Protein AF-A0AAX3M178-F1 (afdb_monomer_lite)

Structure (mmCIF, N/CA/C/O backbone):
data_AF-A0AAX3M178-F1
#
_entry.id   AF-A0AAX3M178-F1
#
loop_
_atom_site.group_PDB
_atom_site.id
_atom_site.type_symbol
_atom_site.label_atom_id
_atom_site.label_alt_id
_atom_site.label_comp_id
_atom_site.label_asym_id
_atom_site.label_entity_id
_atom_site.label_seq_id
_atom_site.pdbx_PDB_ins_code
_atom_site.Cartn_x
_atom_site.Cartn_y
_atom_site.Cartn_z
_atom_site.occupancy
_atom_site.B_iso_or_equiv
_atom_site.auth_seq_id
_atom_site.auth_comp_id
_atom_site.auth_asym_id
_atom_site.auth_atom_id
_atom_site.pdbx_PDB_model_num
ATOM 1 N N . MET A 1 1 ? -7.649 -11.865 16.572 1.00 50.31 1 MET A N 1
ATOM 2 C CA . MET A 1 1 ? -7.482 -10.475 17.064 1.00 50.31 1 MET A CA 1
ATOM 3 C C . MET A 1 1 ? -7.813 -9.592 15.882 1.00 50.31 1 MET A C 1
ATOM 5 O O . MET A 1 1 ? -7.145 -9.738 14.874 1.00 50.31 1 MET A O 1
ATOM 9 N N . GLU A 1 2 ? -8.875 -8.794 15.949 1.00 63.41 2 GLU A N 1
ATOM 10 C CA . GLU A 1 2 ? -9.305 -7.977 14.807 1.00 63.41 2 GLU A CA 1
ATOM 11 C C . GLU A 1 2 ? -8.383 -6.759 14.682 1.00 63.41 2 GLU A C 1
ATOM 13 O O . GLU A 1 2 ? -8.205 -6.006 15.643 1.00 63.41 2 GLU A O 1
ATOM 18 N N . ILE A 1 3 ? -7.725 -6.616 13.533 1.00 77.69 3 ILE A N 1
ATOM 19 C CA . ILE A 1 3 ? -6.818 -5.500 13.263 1.00 77.69 3 ILE A CA 1
ATOM 20 C C . ILE A 1 3 ? -7.658 -4.380 12.673 1.00 77.69 3 ILE A C 1
ATOM 22 O O . ILE A 1 3 ? -8.210 -4.512 11.586 1.00 77.69 3 ILE A O 1
ATOM 26 N N . LEU A 1 4 ? -7.772 -3.281 13.414 1.00 82.88 4 LEU A N 1
ATOM 27 C CA . LEU A 1 4 ? -8.606 -2.154 13.023 1.00 82.88 4 LEU A CA 1
ATOM 28 C C . LEU A 1 4 ? -7.770 -1.089 12.309 1.00 82.88 4 LEU A C 1
ATOM 30 O O . LEU A 1 4 ? -6.825 -0.516 12.871 1.00 82.88 4 LEU A O 1
ATOM 34 N N . PHE A 1 5 ? -8.174 -0.812 11.076 1.00 91.31 5 PHE A N 1
ATOM 35 C CA . PHE A 1 5 ? -7.734 0.333 10.297 1.00 91.31 5 PHE A CA 1
ATOM 36 C C . PHE A 1 5 ? -8.781 1.437 10.437 1.00 91.31 5 PHE A C 1
ATOM 38 O O . PHE A 1 5 ? -9.986 1.202 10.350 1.00 91.31 5 PHE A O 1
ATOM 45 N N . SER A 1 6 ? -8.322 2.645 10.729 1.00 92.88 6 SER A N 1
ATOM 46 C CA . SER A 1 6 ? -9.164 3.834 10.750 1.00 92.88 6 SER A CA 1
ATOM 47 C C . SER A 1 6 ? -9.511 4.270 9.328 1.00 92.88 6 SER A C 1
ATOM 49 O O . SER A 1 6 ? -8.800 3.957 8.375 1.00 92.88 6 SER A O 1
ATOM 51 N N . THR A 1 7 ? -10.589 5.039 9.184 1.00 91.81 7 THR A N 1
ATOM 52 C CA . THR A 1 7 ? -10.996 5.594 7.887 1.00 91.81 7 THR A CA 1
ATOM 53 C C . THR A 1 7 ? -9.877 6.397 7.227 1.00 91.81 7 THR A C 1
ATOM 55 O O . THR A 1 7 ? -9.681 6.281 6.024 1.00 91.81 7 THR A O 1
ATOM 58 N N . ASP A 1 8 ? -9.121 7.165 8.012 1.00 92.38 8 ASP A N 1
ATOM 59 C CA . ASP A 1 8 ? -8.018 7.986 7.507 1.00 92.38 8 ASP A CA 1
ATOM 60 C C . ASP A 1 8 ? -6.853 7.124 6.997 1.00 92.38 8 ASP A C 1
ATOM 62 O O . ASP A 1 8 ? -6.242 7.455 5.987 1.00 92.38 8 ASP A O 1
ATOM 66 N N . GLU A 1 9 ? -6.559 6.004 7.664 1.00 93.00 9 GLU A N 1
ATOM 67 C CA . GLU A 1 9 ? -5.554 5.033 7.210 1.00 93.00 9 GLU A CA 1
ATOM 68 C C . GLU A 1 9 ? -5.977 4.345 5.906 1.00 93.00 9 GLU A C 1
ATOM 70 O O . GLU A 1 9 ? -5.158 4.151 5.013 1.00 93.00 9 GLU A O 1
ATOM 75 N N . ILE A 1 10 ? -7.262 4.007 5.778 1.00 93.25 10 ILE A N 1
ATOM 76 C CA . ILE A 1 10 ? -7.822 3.424 4.552 1.00 93.25 10 ILE A CA 1
ATOM 77 C C . ILE A 1 10 ? -7.793 4.444 3.408 1.00 93.25 10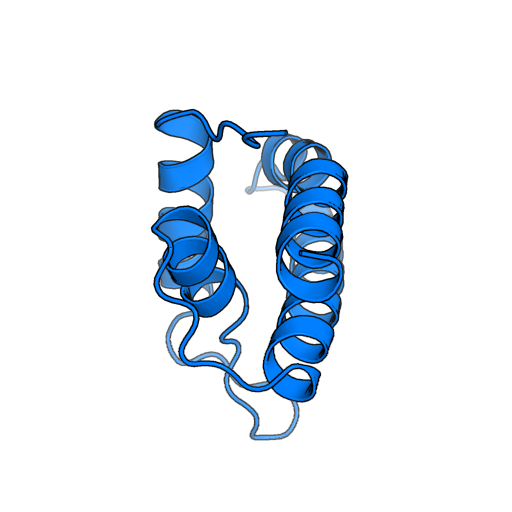 ILE A C 1
ATOM 79 O O . ILE A 1 10 ? -7.486 4.088 2.273 1.00 93.25 10 ILE A O 1
ATOM 83 N N . GLN A 1 11 ? -8.095 5.715 3.688 1.00 93.25 11 GLN A N 1
ATOM 84 C CA . GLN A 1 11 ? -8.018 6.768 2.679 1.00 93.25 11 GLN A CA 1
ATOM 85 C C . GLN A 1 11 ? -6.579 6.965 2.190 1.00 93.25 11 GLN A C 1
ATOM 87 O O . GLN A 1 11 ? -6.369 7.054 0.989 1.00 93.25 11 GLN A O 1
ATOM 92 N N . GLU A 1 12 ? -5.592 6.932 3.088 1.00 92.62 12 GLU A N 1
ATOM 93 C CA . GLU A 1 12 ? -4.175 7.034 2.720 1.00 92.62 12 GLU A CA 1
ATOM 94 C C . GLU A 1 12 ? -3.747 5.930 1.735 1.00 92.62 12 GLU A C 1
ATOM 96 O O . GLU A 1 12 ? -3.059 6.198 0.752 1.00 92.62 12 GLU A O 1
ATOM 101 N N . LEU A 1 13 ? -4.187 4.686 1.966 1.00 93.88 13 LEU A N 1
ATOM 102 C CA . LEU A 1 13 ? -3.921 3.567 1.055 1.00 93.88 13 LEU A CA 1
ATOM 103 C C . LEU A 1 13 ? -4.548 3.795 -0.326 1.00 93.88 13 LEU A C 1
ATOM 105 O O . LEU A 1 13 ? -3.930 3.465 -1.336 1.00 93.88 13 LEU A O 1
ATOM 109 N N . LYS A 1 14 ? -5.748 4.383 -0.381 1.00 93.31 14 LYS A N 1
ATOM 110 C CA . LYS A 1 14 ? -6.433 4.712 -1.640 1.00 93.31 14 LYS A CA 1
ATOM 111 C C . LYS A 1 14 ? -5.742 5.843 -2.387 1.00 93.31 14 LYS A C 1
ATOM 113 O O . LYS A 1 14 ? -5.514 5.708 -3.583 1.00 93.31 14 LYS A O 1
ATOM 118 N N . ASP A 1 15 ? -5.339 6.893 -1.684 1.00 92.25 15 ASP A N 1
ATOM 119 C CA . ASP A 1 15 ? -4.587 8.001 -2.273 1.00 92.25 15 ASP A CA 1
ATOM 120 C C . ASP A 1 15 ? -3.258 7.487 -2.859 1.00 92.25 15 ASP A C 1
ATOM 122 O O . ASP A 1 15 ? -2.870 7.846 -3.970 1.00 92.25 15 ASP A O 1
ATOM 126 N N . CYS A 1 16 ? -2.584 6.565 -2.164 1.00 93.25 16 CYS A N 1
ATOM 127 C CA . CYS A 1 16 ? -1.376 5.927 -2.682 1.00 93.25 16 CYS A CA 1
ATOM 128 C C . CYS A 1 16 ? -1.657 4.985 -3.856 1.00 93.25 16 CYS A C 1
ATOM 130 O O . CYS A 1 16 ? -0.883 4.959 -4.807 1.00 93.25 16 CYS A O 1
ATOM 132 N N . ARG A 1 17 ? -2.768 4.245 -3.845 1.00 94.00 17 ARG A N 1
ATOM 133 C CA . ARG A 1 17 ? -3.189 3.450 -5.005 1.00 94.00 17 ARG A CA 1
ATOM 134 C C . ARG A 1 17 ? -3.318 4.326 -6.252 1.00 94.00 17 ARG A C 1
ATOM 136 O O . ARG A 1 17 ? -2.834 3.929 -7.302 1.00 94.00 17 ARG A O 1
ATOM 143 N N . GLU A 1 18 ? -3.923 5.507 -6.131 1.00 92.75 18 GLU A N 1
ATOM 144 C CA . GLU A 1 18 ? -4.046 6.464 -7.239 1.00 92.75 18 GLU A CA 1
ATOM 145 C C . GLU A 1 18 ? -2.677 6.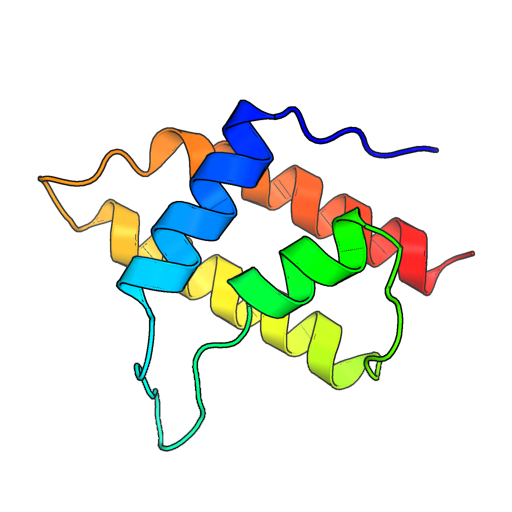993 -7.700 1.00 92.75 18 GLU A C 1
ATOM 147 O O . GLU A 1 18 ? -2.432 7.122 -8.896 1.00 92.75 18 GLU A O 1
ATOM 152 N N . LEU A 1 19 ? -1.744 7.250 -6.776 1.00 90.69 19 LEU A N 1
ATOM 153 C CA . LEU A 1 19 ? -0.385 7.696 -7.122 1.00 90.69 19 LEU A CA 1
ATOM 154 C C . LEU A 1 19 ? 0.423 6.652 -7.907 1.00 90.69 19 LEU A C 1
ATOM 156 O O . LEU A 1 19 ? 1.275 7.024 -8.715 1.00 90.69 19 LEU A O 1
ATOM 160 N N . PHE A 1 20 ? 0.178 5.368 -7.649 1.00 91.75 20 PHE A N 1
ATOM 161 C CA . PHE A 1 20 ? 0.863 4.246 -8.293 1.00 91.75 20 PHE A CA 1
ATOM 162 C C . PHE A 1 20 ? 0.027 3.603 -9.410 1.00 91.75 20 PHE A C 1
ATOM 164 O O . PHE A 1 20 ? 0.433 2.577 -9.957 1.00 91.75 20 PHE A O 1
ATOM 171 N N . GLU A 1 21 ? -1.111 4.202 -9.775 1.00 90.94 21 GLU A N 1
ATOM 172 C CA . GLU A 1 21 ? -1.952 3.730 -10.875 1.00 90.94 21 GLU A CA 1
ATOM 173 C C . GLU A 1 21 ? -1.132 3.657 -12.174 1.00 90.94 21 GLU A C 1
ATOM 175 O O . GLU A 1 21 ? -0.318 4.535 -12.473 1.00 90.94 21 GLU A O 1
ATOM 180 N N . ASP A 1 22 ? -1.297 2.563 -12.922 1.00 90.62 22 ASP A N 1
ATOM 181 C CA . ASP A 1 22 ? -0.541 2.238 -14.139 1.00 90.62 22 ASP A CA 1
ATOM 182 C C . ASP A 1 22 ? 0.992 2.113 -13.966 1.00 90.62 22 ASP A C 1
ATOM 184 O O . ASP A 1 22 ? 1.716 1.887 -14.947 1.00 90.62 22 ASP A O 1
ATOM 188 N N . MET A 1 23 ? 1.523 2.217 -12.740 1.00 91.94 23 MET A N 1
ATOM 189 C CA . MET A 1 23 ? 2.953 2.077 -12.487 1.00 91.94 23 MET A CA 1
ATOM 190 C C . MET A 1 23 ? 3.382 0.613 -12.575 1.00 91.94 23 MET A C 1
ATOM 192 O O . MET A 1 23 ? 2.756 -0.296 -12.025 1.00 91.94 23 MET A O 1
ATOM 196 N N . LYS A 1 24 ? 4.514 0.391 -13.248 1.00 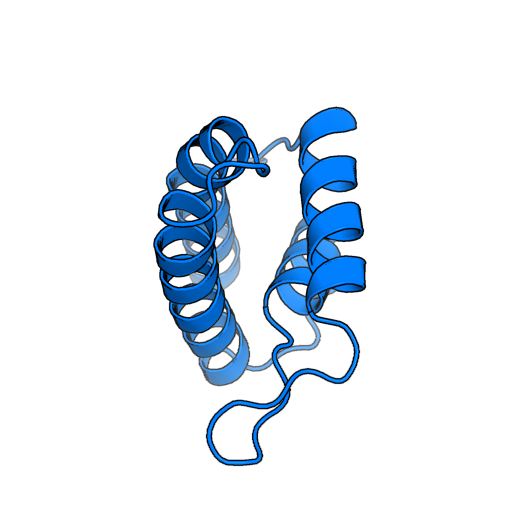90.31 24 LYS A N 1
ATOM 197 C CA . LYS A 1 24 ? 5.144 -0.922 -13.369 1.00 90.31 24 LYS A CA 1
ATOM 198 C C . LYS A 1 24 ? 6.603 -0.876 -12.958 1.00 90.31 24 LYS A C 1
ATOM 200 O O . LYS A 1 24 ? 7.322 0.058 -13.309 1.00 90.31 24 LYS A O 1
ATOM 205 N N . VAL A 1 25 ? 7.041 -1.925 -12.278 1.00 83.50 25 VAL A N 1
ATOM 206 C CA . VAL A 1 25 ? 8.445 -2.199 -11.968 1.00 83.50 25 VAL A CA 1
ATOM 207 C C . VAL A 1 25 ? 8.783 -3.536 -12.611 1.00 83.50 25 VAL A C 1
ATOM 209 O O . VAL A 1 25 ? 8.119 -4.530 -12.341 1.00 83.50 25 VAL A O 1
ATOM 212 N N . ASP A 1 26 ? 9.766 -3.550 -13.513 1.00 86.88 26 ASP A N 1
ATOM 213 C CA . ASP A 1 26 ? 10.148 -4.744 -14.283 1.00 86.88 26 ASP A CA 1
ATOM 214 C C . ASP A 1 26 ? 8.955 -5.433 -14.986 1.00 86.88 26 ASP A C 1
ATOM 216 O O . ASP A 1 26 ? 8.795 -6.650 -14.937 1.00 86.88 26 ASP A O 1
ATOM 220 N N . ASP A 1 27 ? 8.098 -4.632 -15.634 1.00 88.25 27 ASP A N 1
ATOM 221 C CA . ASP A 1 27 ? 6.844 -5.039 -16.301 1.00 88.25 27 ASP A CA 1
ATOM 222 C C . ASP A 1 27 ? 5.747 -5.615 -15.380 1.00 88.25 27 ASP A C 1
ATOM 224 O O . ASP A 1 27 ? 4.675 -5.994 -15.864 1.00 88.25 27 ASP A O 1
ATOM 228 N N . ILE A 1 28 ? 5.960 -5.608 -14.063 1.00 86.38 28 ILE A N 1
ATOM 229 C CA . ILE A 1 28 ? 4.986 -6.033 -13.054 1.00 86.38 28 ILE A CA 1
ATOM 230 C C . ILE A 1 28 ? 4.276 -4.805 -12.487 1.00 86.38 28 ILE A C 1
ATOM 232 O O . ILE A 1 28 ? 4.914 -3.830 -12.094 1.00 86.38 28 ILE A O 1
ATOM 236 N N . GLU A 1 29 ? 2.949 -4.850 -12.452 1.00 91.56 29 GLU A N 1
ATOM 237 C CA . GLU A 1 29 ? 2.111 -3.785 -11.900 1.00 91.56 29 GLU A CA 1
ATOM 238 C C . GLU A 1 29 ? 2.262 -3.674 -10.377 1.00 91.56 29 GLU A C 1
ATOM 240 O O . GLU A 1 29 ? 2.370 -4.678 -9.661 1.00 91.56 29 GLU A O 1
ATOM 245 N N . VAL A 1 30 ? 2.285 -2.439 -9.878 1.00 93.25 30 VAL A N 1
ATOM 246 C CA . VAL A 1 30 ? 2.278 -2.174 -8.437 1.00 93.25 30 VAL A CA 1
ATOM 247 C C . VAL A 1 30 ? 0.852 -2.358 -7.925 1.00 93.25 30 VAL A C 1
ATOM 249 O O . VAL A 1 30 ? -0.013 -1.523 -8.156 1.00 93.25 30 VAL A O 1
ATOM 252 N N . THR A 1 31 ? 0.603 -3.463 -7.225 1.00 93.81 31 THR A N 1
ATOM 253 C CA . THR A 1 31 ? -0.750 -3.873 -6.792 1.00 93.81 31 THR A CA 1
ATOM 254 C C . THR A 1 31 ? -0.900 -3.917 -5.274 1.00 93.81 31 THR A C 1
ATOM 256 O O . THR A 1 31 ? -1.980 -4.203 -4.759 1.00 93.81 31 THR A O 1
ATOM 259 N N . CYS A 1 32 ? 0.161 -3.590 -4.529 1.00 95.38 32 CYS A N 1
ATOM 260 C CA . CYS A 1 32 ? 0.185 -3.708 -3.075 1.00 95.38 32 CYS A CA 1
ATOM 261 C C . CYS A 1 32 ? -0.945 -2.958 -2.363 1.00 95.38 32 CYS A C 1
ATOM 263 O O . CYS A 1 32 ? -1.573 -3.524 -1.474 1.00 95.38 32 CYS A O 1
ATOM 265 N N . PHE A 1 33 ? -1.241 -1.720 -2.763 1.00 95.38 33 PHE A N 1
ATOM 266 C CA . PHE A 1 33 ? -2.288 -0.916 -2.128 1.00 95.38 33 PHE A CA 1
ATOM 267 C C . PHE A 1 33 ? -3.691 -1.493 -2.354 1.00 95.38 33 PHE A C 1
ATOM 269 O O . PHE A 1 33 ? -4.505 -1.470 -1.436 1.00 95.38 33 PHE A O 1
ATOM 276 N N . GLU A 1 34 ? -3.962 -2.047 -3.541 1.00 94.06 34 GLU A N 1
ATOM 277 C CA . GLU A 1 34 ? -5.227 -2.731 -3.834 1.00 94.06 34 GLU A CA 1
ATOM 278 C C . GLU A 1 34 ? -5.365 -4.011 -3.014 1.00 94.06 34 GLU A C 1
ATOM 280 O O . GLU A 1 34 ? -6.363 -4.181 -2.319 1.00 94.06 34 GLU A O 1
ATOM 285 N N . ILE A 1 35 ? -4.335 -4.861 -3.028 1.00 94.56 35 ILE A N 1
ATOM 286 C CA . ILE A 1 35 ? -4.349 -6.125 -2.289 1.00 94.56 35 ILE A CA 1
ATOM 287 C C . ILE A 1 35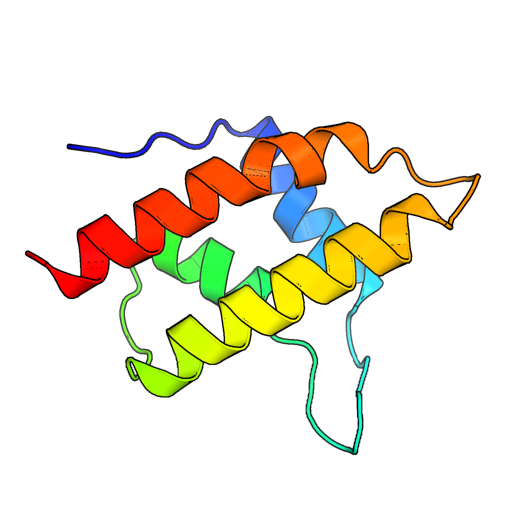 ? -4.530 -5.855 -0.791 1.00 94.56 35 ILE A C 1
ATOM 289 O O . ILE A 1 35 ? -5.363 -6.487 -0.151 1.00 94.56 35 ILE A O 1
ATOM 293 N N . ILE A 1 36 ? -3.806 -4.890 -0.216 1.00 94.44 36 ILE A N 1
ATOM 294 C CA . ILE A 1 36 ? -3.940 -4.542 1.206 1.00 94.44 36 ILE A CA 1
ATOM 295 C C . ILE A 1 36 ? -5.352 -4.031 1.523 1.00 94.44 36 ILE A C 1
ATOM 297 O O . ILE A 1 36 ? -5.917 -4.452 2.531 1.00 94.44 36 ILE A O 1
ATOM 301 N N . ASP A 1 37 ? -5.934 -3.160 0.690 1.00 93.62 37 ASP A N 1
ATOM 302 C CA . ASP A 1 37 ? -7.307 -2.668 0.883 1.00 93.62 37 ASP A CA 1
ATOM 303 C C . ASP A 1 37 ? -8.318 -3.824 0.847 1.00 93.62 37 ASP A C 1
ATOM 305 O O . ASP A 1 37 ? -9.171 -3.927 1.729 1.00 93.62 37 ASP A O 1
ATOM 309 N N . ASP A 1 38 ? -8.183 -4.754 -0.098 1.00 93.25 38 ASP A N 1
ATOM 310 C CA . ASP A 1 38 ? -9.048 -5.932 -0.186 1.00 93.25 38 ASP A CA 1
ATOM 311 C C . ASP A 1 38 ? -8.922 -6.846 1.040 1.00 93.25 38 ASP A C 1
ATOM 313 O O . ASP A 1 38 ? -9.936 -7.268 1.607 1.00 93.25 38 ASP A O 1
ATOM 317 N N . LEU A 1 39 ? -7.699 -7.085 1.524 1.00 92.00 39 LEU A N 1
ATOM 318 C CA . LEU A 1 39 ? -7.468 -7.865 2.741 1.00 92.00 39 LEU A CA 1
ATOM 319 C C . LEU A 1 39 ? -8.074 -7.196 3.984 1.00 92.00 39 LEU A C 1
ATOM 321 O O . LEU A 1 39 ? -8.650 -7.886 4.827 1.00 92.00 39 LEU A O 1
ATOM 325 N N . ILE A 1 40 ? -8.000 -5.864 4.098 1.00 91.69 40 ILE A N 1
ATOM 326 C CA . ILE A 1 40 ? -8.641 -5.103 5.188 1.00 91.69 40 ILE A CA 1
ATOM 327 C C . ILE A 1 40 ? -10.161 -5.313 5.180 1.00 91.69 40 ILE A C 1
ATOM 329 O O . ILE A 1 40 ? -10.778 -5.410 6.242 1.00 91.69 40 ILE A O 1
ATOM 333 N N . HIS A 1 41 ? -10.764 -5.418 3.995 1.00 90.50 41 HIS A N 1
ATOM 334 C CA . HIS A 1 41 ? -12.202 -5.634 3.827 1.00 90.50 41 HIS A CA 1
ATOM 335 C C . HIS A 1 41 ? -12.613 -7.118 3.838 1.00 90.50 41 HIS A C 1
ATOM 337 O O . HIS A 1 41 ? -13.794 -7.425 3.664 1.00 90.50 41 HIS A O 1
ATOM 343 N N . GLY A 1 42 ? -11.675 -8.039 4.090 1.00 86.38 42 GLY A N 1
ATOM 344 C CA . GLY A 1 42 ? -11.939 -9.477 4.174 1.00 86.38 42 GLY A CA 1
ATOM 345 C C . GLY A 1 42 ? -12.110 -10.174 2.820 1.00 86.38 42 GLY A C 1
ATOM 346 O O . GLY A 1 42 ? -12.605 -11.301 2.774 1.00 86.38 42 GLY A O 1
ATOM 347 N N . ASN A 1 43 ? -11.703 -9.530 1.724 1.00 85.38 43 ASN A N 1
ATOM 348 C CA . ASN A 1 43 ? -11.670 -10.119 0.387 1.00 85.38 43 ASN A CA 1
ATOM 349 C C . ASN A 1 43 ? -10.376 -10.930 0.203 1.00 85.38 43 ASN A C 1
ATOM 351 O O . ASN A 1 43 ? -9.453 -10.511 -0.491 1.00 85.38 43 ASN A O 1
ATOM 355 N N . ASP A 1 44 ? -10.298 -12.107 0.821 1.00 76.81 44 ASP A N 1
ATOM 356 C CA . ASP A 1 44 ? -9.124 -12.983 0.703 1.00 76.81 44 ASP A CA 1
ATOM 357 C C . ASP A 1 44 ? -9.236 -13.917 -0.514 1.00 76.81 44 ASP A C 1
ATOM 359 O O . ASP A 1 44 ? -9.567 -15.100 -0.412 1.00 76.81 44 ASP A O 1
ATOM 363 N N . ILE A 1 45 ? -9.049 -13.345 -1.705 1.00 87.19 45 ILE A N 1
ATOM 364 C CA . ILE A 1 45 ? -9.075 -14.078 -2.985 1.00 87.19 45 ILE A CA 1
ATOM 365 C C . ILE A 1 45 ? -7.673 -14.389 -3.528 1.00 87.19 45 ILE A C 1
ATOM 367 O O . ILE A 1 45 ? -7.543 -15.033 -4.573 1.00 87.19 45 ILE A O 1
ATOM 371 N N . TYR A 1 46 ? -6.637 -13.918 -2.837 1.00 90.00 46 TYR A N 1
ATOM 372 C CA . TYR A 1 46 ? -5.253 -13.932 -3.296 1.00 90.00 46 TYR A CA 1
ATOM 373 C C . TYR A 1 46 ? -4.517 -15.180 -2.815 1.00 90.00 46 TYR A C 1
ATOM 375 O O . TYR A 1 46 ? -4.832 -15.750 -1.770 1.00 90.00 46 TYR A O 1
ATOM 383 N N . GLN A 1 47 ? -3.522 -15.639 -3.580 1.00 90.81 47 GLN A N 1
ATOM 384 C CA . GLN A 1 47 ? -2.639 -16.687 -3.077 1.00 90.81 47 GLN A CA 1
ATOM 385 C C . GLN A 1 47 ? -1.658 -16.094 -2.066 1.00 90.81 47 GLN A C 1
ATOM 387 O O . GLN A 1 47 ? -1.362 -14.898 -2.063 1.00 90.81 47 GLN A O 1
ATOM 392 N N . ARG A 1 48 ? -1.110 -16.950 -1.202 1.00 89.19 48 ARG A N 1
ATOM 393 C CA . ARG A 1 48 ? -0.146 -16.531 -0.179 1.00 89.19 48 ARG A CA 1
ATOM 394 C C . ARG A 1 48 ? 1.051 -15.801 -0.785 1.00 89.19 48 ARG A C 1
ATOM 396 O O . ARG A 1 48 ? 1.545 -14.843 -0.202 1.00 89.19 48 ARG A O 1
ATOM 403 N N . GLU A 1 49 ? 1.532 -16.276 -1.923 1.00 91.00 49 GLU A N 1
ATOM 404 C CA . GLU A 1 49 ? 2.667 -15.694 -2.629 1.00 91.00 49 GLU A CA 1
ATOM 405 C C . GLU A 1 49 ? 2.361 -14.262 -3.090 1.00 91.00 49 GLU A C 1
ATOM 407 O O . GLU A 1 49 ? 3.210 -13.390 -2.922 1.00 91.00 49 GLU A O 1
ATOM 412 N N . ASP A 1 50 ? 1.141 -14.005 -3.574 1.00 91.25 50 ASP A N 1
ATOM 413 C CA . ASP A 1 50 ? 0.695 -12.673 -4.003 1.00 91.25 50 ASP A CA 1
ATOM 414 C C . ASP A 1 50 ? 0.633 -11.707 -2.814 1.00 91.25 50 ASP A C 1
ATOM 416 O O . ASP A 1 50 ? 1.067 -10.563 -2.907 1.00 91.25 50 ASP A O 1
ATOM 420 N N . ILE A 1 51 ? 0.151 -12.186 -1.665 1.00 91.69 51 ILE A N 1
ATOM 421 C CA . ILE A 1 51 ? 0.048 -11.406 -0.427 1.00 91.69 51 ILE A CA 1
ATOM 422 C C . ILE A 1 51 ? 1.435 -11.050 0.127 1.00 91.69 51 ILE A C 1
ATOM 424 O O . ILE A 1 51 ? 1.680 -9.915 0.542 1.00 91.69 51 ILE A O 1
ATOM 428 N N . VAL A 1 52 ? 2.362 -12.013 0.133 1.00 92.44 52 VAL A N 1
ATOM 429 C CA . VAL A 1 52 ? 3.752 -11.774 0.550 1.00 92.44 52 VAL A CA 1
ATOM 430 C C . VAL A 1 52 ? 4.420 -10.775 -0.390 1.00 92.44 52 VAL A C 1
ATOM 432 O O . VAL A 1 52 ? 5.063 -9.838 0.075 1.00 92.44 52 VAL A O 1
ATOM 435 N N . TYR A 1 53 ? 4.222 -10.930 -1.697 1.00 92.94 53 TYR A N 1
ATOM 436 C CA . TYR A 1 53 ? 4.775 -10.013 -2.683 1.00 92.94 53 TYR A CA 1
ATOM 437 C C . TYR A 1 53 ? 4.177 -8.600 -2.572 1.00 92.94 53 TYR A C 1
ATOM 439 O O . TYR A 1 53 ? 4.907 -7.613 -2.640 1.00 92.94 53 TYR A O 1
ATOM 447 N N . ALA A 1 54 ? 2.872 -8.481 -2.309 1.00 93.75 54 ALA A N 1
ATOM 448 C CA . ALA A 1 54 ? 2.214 -7.205 -2.034 1.00 93.75 54 ALA A CA 1
ATOM 449 C C . ALA A 1 54 ? 2.833 -6.491 -0.825 1.00 93.75 54 ALA A C 1
ATOM 451 O O . ALA A 1 54 ? 3.020 -5.276 -0.846 1.00 93.75 54 ALA A O 1
ATOM 452 N N . TYR A 1 55 ? 3.202 -7.232 0.220 1.00 94.88 55 TYR A N 1
ATOM 453 C CA . TYR A 1 55 ? 3.890 -6.659 1.374 1.00 94.88 55 TYR A CA 1
ATOM 454 C C . TYR A 1 55 ? 5.284 -6.132 1.033 1.00 94.88 55 TYR A C 1
ATOM 456 O O . TYR A 1 55 ? 5.628 -5.026 1.443 1.00 94.88 55 TYR A O 1
ATOM 464 N N . GLU A 1 56 ? 6.064 -6.882 0.252 1.00 94.25 56 GLU A N 1
ATOM 465 C CA . GLU A 1 56 ? 7.383 -6.440 -0.219 1.00 94.25 56 GLU A CA 1
ATOM 466 C C . GLU A 1 56 ? 7.267 -5.174 -1.082 1.00 94.25 56 GLU A C 1
ATOM 468 O O . GLU A 1 56 ? 8.007 -4.208 -0.886 1.00 94.25 56 GLU A O 1
ATOM 473 N N . GLN A 1 57 ? 6.295 -5.139 -2.000 1.00 94.94 57 GLN A N 1
ATOM 474 C CA . GLN A 1 57 ? 5.983 -3.949 -2.793 1.00 94.94 57 GLN A CA 1
ATOM 475 C C . GLN A 1 57 ? 5.567 -2.763 -1.911 1.00 94.94 57 GLN A C 1
ATOM 477 O O . GLN A 1 57 ? 5.976 -1.635 -2.179 1.00 94.94 57 GLN A O 1
ATOM 482 N N . PHE A 1 58 ? 4.776 -2.993 -0.861 1.00 95.75 58 PHE A N 1
ATOM 483 C CA . PHE A 1 58 ? 4.379 -1.946 0.079 1.00 95.75 58 PHE A CA 1
ATOM 484 C C . PHE A 1 58 ? 5.583 -1.393 0.848 1.00 95.75 58 PHE A C 1
ATOM 486 O O . PHE A 1 58 ? 5.744 -0.178 0.907 1.00 95.75 58 PHE A O 1
ATOM 493 N N . GLU A 1 59 ? 6.472 -2.250 1.3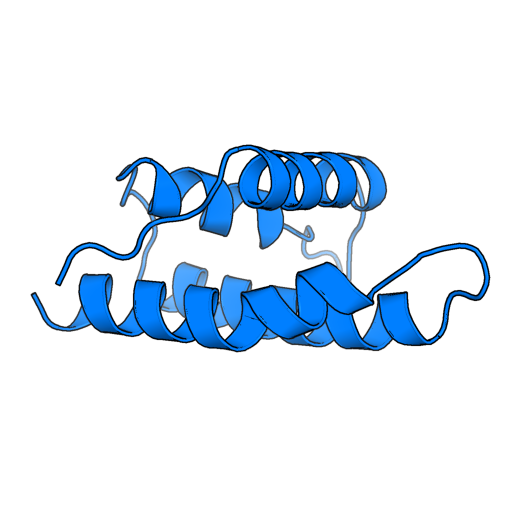62 1.00 95.38 59 GLU A N 1
ATOM 494 C CA . GLU A 1 59 ? 7.726 -1.826 2.004 1.00 95.38 59 GLU A CA 1
ATOM 495 C C . GLU A 1 59 ? 8.562 -0.935 1.078 1.00 95.38 59 GLU A C 1
ATOM 497 O O . GLU A 1 59 ? 8.972 0.157 1.473 1.00 95.38 59 GLU A O 1
ATOM 502 N N . LEU A 1 60 ? 8.745 -1.351 -0.177 1.00 93.75 60 LEU A N 1
ATOM 503 C CA . LEU A 1 60 ? 9.465 -0.565 -1.179 1.00 93.75 60 LEU A CA 1
ATOM 504 C C . LEU A 1 60 ? 8.778 0.767 -1.500 1.00 93.75 60 LEU A C 1
ATOM 506 O O . LEU A 1 60 ? 9.459 1.781 -1.640 1.00 93.75 60 LEU A O 1
ATOM 510 N N . ALA A 1 61 ? 7.449 0.780 -1.609 1.00 93.00 61 ALA A N 1
ATOM 511 C CA . ALA A 1 61 ? 6.692 1.998 -1.868 1.00 93.00 61 ALA A CA 1
ATOM 512 C C . ALA A 1 61 ? 6.830 2.998 -0.713 1.00 93.00 61 ALA A C 1
ATOM 514 O O . ALA A 1 61 ? 7.063 4.179 -0.963 1.00 93.00 61 ALA A O 1
ATOM 515 N N . VAL A 1 62 ? 6.759 2.541 0.544 1.00 93.81 62 VAL A N 1
ATOM 516 C CA . VAL A 1 62 ? 6.983 3.412 1.708 1.00 93.81 62 VAL A CA 1
ATOM 517 C C . VAL A 1 62 ? 8.398 3.986 1.694 1.00 93.81 62 VAL A C 1
ATOM 519 O O . VAL A 1 62 ? 8.557 5.187 1.900 1.00 93.81 62 VAL A O 1
ATOM 522 N N . GLU A 1 63 ? 9.419 3.171 1.415 1.00 93.25 63 GLU A N 1
ATOM 523 C CA . GLU A 1 63 ? 10.799 3.662 1.302 1.00 93.25 63 GLU A CA 1
ATOM 524 C C . GLU A 1 63 ? 10.962 4.691 0.176 1.00 93.25 63 GLU A C 1
ATOM 526 O O . GLU A 1 63 ? 11.590 5.724 0.379 1.00 93.25 63 GLU A O 1
ATOM 531 N N . LEU A 1 64 ? 10.345 4.463 -0.984 1.00 91.00 64 LEU A N 1
ATOM 532 C CA . LEU A 1 64 ? 10.399 5.401 -2.103 1.00 91.00 64 LEU A CA 1
ATOM 533 C C . LEU A 1 64 ? 9.709 6.732 -1.777 1.00 91.00 64 LEU A C 1
ATOM 535 O O . LEU A 1 64 ? 10.220 7.794 -2.123 1.00 91.00 64 LEU A O 1
ATOM 539 N N . LEU A 1 65 ? 8.560 6.684 -1.105 1.00 91.06 65 LEU A N 1
ATOM 540 C CA . LEU A 1 65 ? 7.782 7.871 -0.755 1.00 91.06 65 LEU A CA 1
ATOM 541 C C . LEU A 1 65 ? 8.447 8.723 0.335 1.00 91.06 65 LEU A C 1
ATOM 543 O O . LEU A 1 65 ? 8.239 9.933 0.345 1.00 91.06 65 LEU A O 1
ATOM 547 N N . LYS A 1 66 ? 9.283 8.137 1.204 1.00 91.19 66 LYS A N 1
ATOM 548 C CA . LYS A 1 66 ? 10.093 8.887 2.188 1.00 91.19 66 LYS A CA 1
ATOM 549 C C . LYS A 1 66 ? 11.042 9.889 1.542 1.00 91.19 66 LYS A C 1
ATOM 551 O O . LYS A 1 66 ? 11.310 10.944 2.111 1.00 91.19 66 LYS A O 1
ATOM 556 N N . ASP A 1 67 ? 11.557 9.551 0.364 1.00 90.31 67 ASP A N 1
ATOM 557 C CA . ASP A 1 67 ? 12.508 10.390 -0.361 1.00 90.31 67 ASP A CA 1
ATOM 558 C C . ASP A 1 67 ? 11.814 11.516 -1.154 1.00 90.31 67 ASP A C 1
ATOM 560 O O . ASP A 1 67 ? 12.478 12.373 -1.746 1.00 90.31 67 ASP A O 1
ATOM 564 N N . ILE A 1 68 ? 10.476 11.549 -1.171 1.00 88.81 68 ILE A N 1
ATOM 565 C CA . ILE A 1 68 ? 9.688 12.549 -1.890 1.00 88.81 68 ILE A CA 1
ATOM 566 C C . ILE A 1 68 ? 9.328 13.710 -0.956 1.00 88.81 68 ILE A C 1
ATOM 568 O O . ILE A 1 68 ? 8.392 13.628 -0.171 1.00 88.81 68 ILE A O 1
ATOM 572 N N . GLU A 1 69 ? 10.012 14.850 -1.106 1.00 86.12 69 GLU A N 1
ATOM 573 C CA . GLU A 1 69 ? 9.846 16.026 -0.225 1.00 86.12 69 GLU A CA 1
ATOM 574 C C . GLU A 1 69 ? 8.408 16.565 -0.105 1.00 86.12 69 GLU A C 1
ATOM 576 O O . GLU A 1 69 ? 8.065 17.185 0.901 1.00 86.12 69 GLU A O 1
ATOM 581 N N . TRP A 1 70 ? 7.575 16.399 -1.137 1.00 85.44 70 TRP A N 1
ATOM 582 C CA . TRP A 1 70 ? 6.202 16.916 -1.148 1.00 85.44 70 TRP A CA 1
ATOM 583 C C . TRP A 1 70 ? 5.169 15.939 -0.574 1.00 85.44 70 TRP A C 1
ATOM 585 O O . TRP A 1 70 ? 4.003 16.316 -0.448 1.00 85.44 70 TRP A O 1
ATOM 595 N N . PHE A 1 71 ? 5.574 14.716 -0.226 1.00 87.00 71 PHE A N 1
ATOM 596 C CA . PHE A 1 71 ? 4.702 13.677 0.306 1.00 87.00 71 PHE A CA 1
ATOM 597 C C . PHE A 1 71 ? 5.036 13.399 1.779 1.00 87.00 71 PHE A C 1
ATOM 599 O O . PHE A 1 71 ? 6.195 13.216 2.139 1.00 87.00 71 PHE A O 1
ATOM 606 N N . ASP A 1 72 ? 4.025 13.367 2.651 1.00 89.19 72 ASP A N 1
ATOM 607 C CA . ASP A 1 72 ? 4.212 13.002 4.061 1.00 89.19 72 ASP A CA 1
ATOM 608 C C . ASP A 1 72 ? 4.064 11.484 4.242 1.00 89.19 72 ASP A C 1
ATOM 610 O O . ASP A 1 72 ? 2.963 10.969 4.430 1.00 89.19 72 ASP A O 1
ATOM 614 N N . SER A 1 73 ? 5.185 10.757 4.218 1.00 90.38 73 SER A N 1
ATOM 615 C CA . SER A 1 73 ? 5.213 9.294 4.379 1.00 90.38 73 SER A CA 1
ATOM 616 C C . SER A 1 73 ? 4.900 8.799 5.792 1.00 90.38 73 SER A C 1
ATOM 618 O O . SER A 1 73 ? 4.727 7.592 5.988 1.00 90.38 73 SER A O 1
ATOM 620 N N . SER A 1 74 ? 4.791 9.691 6.784 1.00 91.69 74 SER A N 1
ATOM 621 C CA . SER A 1 74 ? 4.728 9.322 8.205 1.00 91.69 74 SER A CA 1
ATOM 622 C C . SER A 1 74 ? 3.600 8.332 8.517 1.00 91.69 74 SER A C 1
ATOM 624 O O . SER A 1 74 ? 3.754 7.440 9.353 1.00 91.69 74 SER A O 1
ATOM 626 N N . LYS A 1 75 ? 2.451 8.458 7.843 1.00 91.38 75 LYS A N 1
ATOM 627 C CA . LYS A 1 75 ? 1.314 7.544 8.027 1.00 91.38 75 LYS A CA 1
ATOM 628 C C . LYS A 1 75 ? 1.571 6.158 7.452 1.00 91.38 75 LYS A C 1
ATOM 630 O O . LYS A 1 75 ? 1.253 5.168 8.108 1.00 91.38 75 LYS A O 1
ATOM 635 N N . LEU A 1 76 ? 2.155 6.071 6.260 1.00 92.19 76 LEU A N 1
ATOM 636 C CA . LEU A 1 76 ? 2.483 4.788 5.641 1.00 92.19 76 LEU A CA 1
ATOM 637 C C . LEU A 1 76 ? 3.515 4.018 6.470 1.00 92.19 76 LEU A C 1
ATOM 639 O O . LEU A 1 76 ? 3.402 2.806 6.646 1.00 92.19 76 LEU A O 1
ATOM 643 N N . GLU A 1 77 ? 4.463 4.731 7.073 1.00 92.31 77 GLU A N 1
ATOM 644 C CA . GLU A 1 77 ? 5.432 4.144 7.999 1.00 92.31 77 GLU A CA 1
ATOM 645 C C . GLU A 1 77 ? 4.775 3.547 9.247 1.00 92.31 77 GLU A C 1
ATOM 647 O O . GLU A 1 77 ? 5.170 2.479 9.716 1.00 92.31 77 GLU A O 1
ATOM 652 N N . ILE A 1 78 ? 3.741 4.208 9.773 1.00 92.31 78 ILE A N 1
ATOM 653 C CA . ILE A 1 78 ? 2.934 3.693 10.886 1.00 92.31 78 ILE A CA 1
ATOM 654 C C . ILE A 1 78 ? 2.071 2.502 10.437 1.00 92.31 78 ILE A C 1
ATOM 656 O O . ILE A 1 78 ? 1.803 1.601 11.238 1.00 92.31 78 ILE A O 1
ATOM 660 N N . LEU A 1 79 ? 1.661 2.466 9.166 1.00 93.44 79 LEU A N 1
ATOM 661 C CA . LEU A 1 79 ? 0.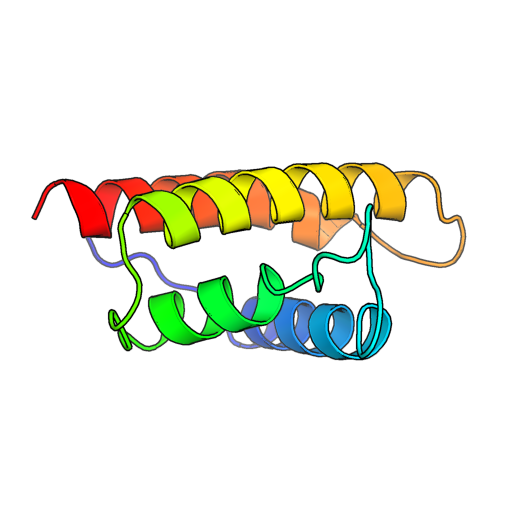860 1.381 8.603 1.00 93.44 79 LEU A CA 1
ATOM 662 C C . LEU A 1 79 ? 1.657 0.099 8.371 1.00 93.44 79 LEU A C 1
ATOM 664 O O . LEU A 1 79 ? 1.094 -0.977 8.560 1.00 93.44 79 LEU A O 1
ATOM 668 N N . LEU A 1 80 ? 2.953 0.176 8.056 1.00 93.50 80 LEU A N 1
ATOM 669 C CA . LEU A 1 80 ? 3.830 -0.992 7.870 1.00 93.50 80 LEU A CA 1
ATOM 670 C C . LEU A 1 80 ? 3.649 -2.099 8.926 1.00 93.50 80 LEU A C 1
ATOM 672 O O . LEU A 1 80 ? 3.318 -3.233 8.560 1.00 93.50 80 LEU A O 1
ATOM 676 N N . PRO A 1 81 ? 3.799 -1.828 10.239 1.00 92.62 81 PRO A N 1
ATOM 677 C CA . PRO A 1 81 ? 3.614 -2.859 11.255 1.00 92.62 81 PRO A CA 1
ATOM 678 C C . PRO A 1 81 ? 2.173 -3.384 11.337 1.00 92.62 81 PRO A C 1
ATOM 680 O O . PRO A 1 81 ? 1.991 -4.554 11.674 1.00 92.62 81 PRO A O 1
ATOM 683 N N . LYS A 1 82 ? 1.154 -2.569 11.027 1.00 93.69 82 LYS A N 1
ATOM 684 C CA . LYS A 1 82 ? -0.251 -3.012 10.998 1.00 93.69 82 LYS A CA 1
ATOM 685 C C . LYS A 1 82 ? -0.526 -3.938 9.819 1.00 93.69 82 LYS A C 1
ATOM 687 O O . LYS A 1 82 ? -1.124 -4.993 10.014 1.00 93.69 82 LYS A O 1
ATOM 692 N N . VAL A 1 83 ? -0.048 -3.581 8.629 1.00 93.06 83 VAL A N 1
ATOM 693 C CA . VAL A 1 83 ? -0.150 -4.429 7.436 1.00 93.06 83 VAL A CA 1
ATOM 694 C C . VAL A 1 83 ? 0.558 -5.753 7.699 1.00 93.06 83 VAL A C 1
ATOM 696 O O . VAL A 1 83 ? -0.040 -6.803 7.520 1.00 93.06 83 VAL A O 1
ATOM 699 N N . LYS A 1 84 ? 1.769 -5.744 8.267 1.00 92.31 84 LYS A N 1
ATOM 700 C CA . LYS A 1 84 ? 2.462 -6.985 8.646 1.00 92.31 84 LYS A CA 1
ATOM 701 C C . LYS A 1 84 ? 1.638 -7.875 9.584 1.00 92.31 84 LYS A C 1
ATOM 703 O O . LYS A 1 84 ? 1.624 -9.094 9.424 1.00 92.31 84 LYS A O 1
ATOM 708 N N . GLN A 1 85 ? 0.969 -7.285 10.575 1.00 92.00 85 GLN A N 1
ATOM 709 C CA . GLN A 1 85 ? 0.078 -8.029 11.468 1.00 92.00 85 GLN A CA 1
ATOM 710 C C . GLN A 1 85 ? -1.134 -8.599 10.724 1.00 92.00 85 GLN A C 1
ATOM 712 O O . GLN A 1 85 ? -1.525 -9.725 11.028 1.00 92.00 85 GLN A O 1
ATOM 717 N N . LEU A 1 86 ? -1.693 -7.864 9.754 1.00 90.19 86 LEU A N 1
ATOM 718 C CA . LEU A 1 86 ? -2.817 -8.312 8.923 1.00 90.19 86 LEU A CA 1
ATOM 719 C C . LEU A 1 86 ? -2.463 -9.611 8.200 1.00 90.19 86 LEU A C 1
ATOM 721 O O . LEU A 1 86 ? -3.202 -10.586 8.293 1.00 90.19 86 LEU A O 1
ATOM 725 N N . LEU A 1 87 ? -1.275 -9.670 7.600 1.00 86.56 87 LEU A N 1
ATOM 726 C CA . LEU A 1 87 ? -0.808 -10.870 6.898 1.00 86.56 87 LEU A CA 1
ATOM 727 C C . LEU A 1 87 ? -0.612 -12.060 7.836 1.00 86.56 87 LEU A C 1
ATOM 729 O O . LEU A 1 87 ? -0.929 -13.194 7.488 1.00 86.56 87 LEU A O 1
ATOM 733 N N . ILE A 1 88 ? -0.089 -11.816 9.041 1.00 85.88 88 ILE A N 1
ATOM 734 C CA . ILE A 1 88 ? 0.057 -12.869 10.053 1.00 85.88 88 ILE A CA 1
ATOM 735 C C . ILE A 1 88 ? -1.323 -13.385 10.476 1.00 85.88 88 ILE A C 1
ATOM 737 O O . ILE A 1 88 ? -1.490 -14.588 10.623 1.00 85.88 88 ILE A O 1
ATOM 741 N N . ALA A 1 89 ? -2.310 -12.511 10.664 1.00 83.12 89 ALA A N 1
ATOM 742 C CA . ALA A 1 89 ? -3.651 -12.941 11.046 1.00 83.12 89 ALA A CA 1
ATOM 743 C C . ALA A 1 89 ? -4.289 -13.832 9.966 1.00 83.12 89 ALA A C 1
ATOM 745 O O . ALA A 1 89 ? -4.792 -14.901 10.284 1.00 83.12 89 ALA A O 1
ATOM 746 N N . ILE A 1 90 ? -4.180 -13.446 8.693 1.00 79.50 90 ILE A N 1
ATOM 747 C CA . ILE A 1 90 ? -4.796 -14.173 7.571 1.00 79.50 90 ILE A CA 1
ATOM 748 C C . ILE A 1 90 ? -4.116 -15.530 7.312 1.00 79.50 90 ILE A C 1
ATOM 750 O O . ILE A 1 90 ? -4.763 -16.486 6.903 1.00 79.50 90 ILE A O 1
ATOM 754 N N . HIS A 1 91 ? -2.810 -15.654 7.567 1.00 69.12 91 HIS A N 1
ATOM 755 C CA . HIS A 1 91 ? -2.063 -16.886 7.276 1.00 69.12 91 HIS A CA 1
ATOM 756 C C . HIS A 1 91 ? -1.977 -17.897 8.426 1.00 69.12 91 HIS A C 1
ATOM 758 O O . HIS A 1 91 ? -1.427 -18.985 8.226 1.00 69.12 91 HIS A O 1
ATOM 764 N N . PHE A 1 92 ? -2.448 -17.545 9.622 1.00 57.22 92 PHE A N 1
ATOM 765 C CA . PHE A 1 92 ? -2.368 -18.403 10.809 1.00 57.22 92 PHE A CA 1
ATOM 766 C C . PHE A 1 92 ? -3.728 -18.709 11.460 1.00 57.22 92 PHE A C 1
ATOM 768 O O . PHE A 1 92 ? -3.730 -19.377 12.499 1.00 57.22 92 PHE A O 1
ATOM 775 N N . ASP A 1 93 ? -4.840 -18.278 10.856 1.00 49.94 93 ASP A N 1
ATOM 776 C CA . ASP A 1 93 ? -6.207 -18.688 11.223 1.00 49.94 93 ASP A CA 1
ATOM 777 C C . ASP A 1 93 ? -6.709 -19.891 10.394 1.00 49.94 93 ASP A C 1
ATOM 779 O O . ASP A 1 93 ? -6.311 -20.038 9.214 1.00 49.94 93 ASP A O 1
#

Organism: NCBI:txid1452732

pLDDT: mean 89.13, std 8.46, range [49.94, 95.75]

Foldseek 3Di:
DQQDDDPVLLVVLVVVCVVQVVPDDPNHGLCLSVVLNCLNVVNPPDDLVVLVVSLVSLVVSLVVQVVPPVHDSVSSVVCSVSSVVSSVVVVPD

Sequence (93 aa):
MEILFSTDEIQELKDCRELFEDMKVDDIEVTCFEIIDDLIHGNDIYQREDIVYAYEQFELAVELLKDIEWFDSSKLEILLPKVKQLLIAIHFD

Radius of gyration: 12.72 Å; chains: 1; bounding box: 25×36×33 Å

Secondary structure (DSSP, 8-state):
---PPPHHHHHHHHHHHHHTTT-EETTEE--HHHHHHHHHTT---S-HHHHHHHHHHHHHHHHHHHT-TTS-THHHHHHHHHHHHHHHHHHH-